Protein AF-A0A7X2PKU3-F1 (afdb_monomer_lite)

S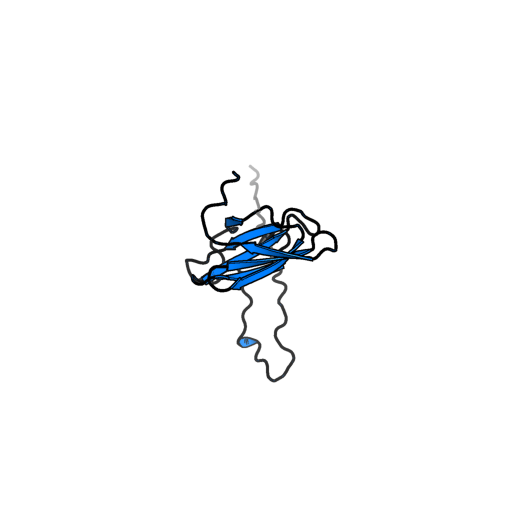equence (132 aa):
MRKIAIVSLLAAGSAFASSIAIGGDPRVDPSRFRITEFATGLNSPYGMQMLGDGSLLVGVSQGFFGTPGNLVRFTDTNHDGIADGPGTLVFSNLPRIMTSVRRAGDLVLTMSDNGGQPVISVLRPGANPTAT

Foldseek 3Di:
DDDDDDDDDPPPPPDPPPDDPPDDDPVDDCVVDDDDPAADDAAAWAEWDQDPVRKIWTWHANHPQHPDIWIWIFDDPVPPSHTPDRTDTPGHRHATAWHYWDDDPQWIWTWGDNPVDIDIDIDGPDDDPPDD

Radius of gyration: 20.91 Å; chains: 1; bounding box: 46×54×74 Å

Secondary structure (DSSP, 8-state):
--PPPP------------------STT--GGG----------SSEEEEEE-TTSPEEEEEESSTT-SSEEEEEE--SS-SSS-SSS-EEEEEEE-SEEEEEEEETTEEEEEEESSS-EEEEEE-SSS-----

pLDDT: mean 81.08, std 18.11, range [37.69, 97.81]

Structure (mmCIF, N/CA/C/O backbone):
data_AF-A0A7X2PKU3-F1
#
_entry.id   AF-A0A7X2PKU3-F1
#
loop_
_atom_site.group_PDB
_atom_site.id
_atom_site.type_symbol
_atom_site.label_atom_id
_atom_site.label_alt_id
_atom_site.label_comp_id
_atom_site.label_asym_id
_atom_site.label_entity_id
_atom_site.label_seq_id
_atom_site.pdbx_PDB_ins_code
_atom_site.Cartn_x
_atom_site.Cartn_y
_atom_site.Cartn_z
_atom_site.occupancy
_atom_site.B_iso_or_equiv
_atom_site.auth_seq_id
_atom_site.auth_comp_id
_atom_site.auth_asym_id
_atom_site.auth_atom_id
_atom_site.pdbx_PDB_model_num
ATOM 1 N N . MET A 1 1 ? 6.224 34.405 -52.270 1.00 42.31 1 MET A N 1
ATOM 2 C CA . MET A 1 1 ? 5.697 33.228 -51.540 1.00 42.31 1 MET A CA 1
ATOM 3 C C . MET A 1 1 ? 6.872 32.425 -50.987 1.00 42.31 1 MET A C 1
ATOM 5 O O . MET A 1 1 ? 7.573 31.795 -51.766 1.00 42.31 1 MET A O 1
ATOM 9 N N . ARG A 1 2 ? 7.155 32.499 -49.678 1.00 42.06 2 ARG A N 1
ATOM 10 C CA . ARG A 1 2 ? 8.181 31.677 -49.005 1.00 42.06 2 ARG A CA 1
ATOM 11 C C . ARG A 1 2 ? 7.460 30.613 -48.173 1.00 42.06 2 ARG A C 1
ATOM 13 O O . ARG A 1 2 ? 6.657 30.969 -47.319 1.00 42.06 2 ARG A O 1
ATOM 20 N N . LYS A 1 3 ? 7.693 29.332 -48.474 1.00 39.12 3 LYS A N 1
ATOM 21 C CA . LYS A 1 3 ? 7.118 28.191 -47.745 1.00 39.12 3 LYS A CA 1
ATOM 22 C C . LYS A 1 3 ? 7.830 28.049 -46.396 1.00 39.12 3 LYS A C 1
ATOM 24 O O . LYS A 1 3 ? 9.052 27.948 -46.367 1.00 39.12 3 LYS A O 1
ATOM 29 N N . ILE A 1 4 ? 7.066 28.062 -45.307 1.00 45.72 4 ILE A N 1
ATOM 30 C CA . ILE A 1 4 ? 7.533 27.753 -43.951 1.00 45.72 4 ILE A CA 1
ATOM 31 C C . ILE A 1 4 ? 7.409 26.237 -43.776 1.00 45.72 4 ILE A C 1
ATOM 33 O O . ILE A 1 4 ? 6.323 25.694 -43.966 1.00 45.72 4 ILE A O 1
ATOM 37 N N . ALA A 1 5 ? 8.505 25.557 -43.442 1.00 46.81 5 ALA A N 1
ATOM 38 C CA . ALA A 1 5 ? 8.476 24.165 -43.007 1.00 46.81 5 ALA A CA 1
ATOM 39 C C . ALA A 1 5 ? 8.550 24.140 -41.476 1.00 46.81 5 ALA A C 1
ATOM 41 O O . ALA A 1 5 ? 9.528 24.604 -40.894 1.00 46.81 5 ALA A O 1
ATOM 42 N N . ILE A 1 6 ? 7.498 23.634 -40.833 1.00 48.81 6 ILE A N 1
ATOM 43 C CA . ILE A 1 6 ? 7.481 23.353 -39.396 1.00 48.81 6 ILE A CA 1
ATOM 44 C C . ILE A 1 6 ? 8.060 21.950 -39.220 1.00 48.81 6 ILE A C 1
ATOM 46 O O . ILE A 1 6 ? 7.509 20.987 -39.748 1.00 48.81 6 ILE A O 1
ATOM 50 N N . VAL A 1 7 ? 9.172 21.836 -38.496 1.00 49.88 7 VAL A N 1
ATOM 51 C CA . VAL A 1 7 ? 9.699 20.547 -38.038 1.00 49.88 7 VAL A CA 1
ATOM 52 C C . VAL A 1 7 ? 9.252 20.370 -36.593 1.00 49.88 7 VAL A C 1
ATOM 54 O O . VAL A 1 7 ? 9.741 21.052 -35.695 1.00 49.88 7 VAL A O 1
ATOM 57 N N . SER A 1 8 ? 8.288 19.482 -36.376 1.00 55.94 8 SER A N 1
ATOM 58 C CA . SER A 1 8 ? 7.886 19.046 -35.041 1.00 55.94 8 SER A CA 1
ATOM 59 C C . SER A 1 8 ? 8.885 18.004 -34.542 1.00 55.94 8 SER A C 1
ATOM 61 O O . SER A 1 8 ? 8.961 16.903 -35.082 1.00 55.94 8 SER A O 1
ATOM 63 N N . LEU A 1 9 ? 9.663 18.353 -33.517 1.00 51.22 9 LEU A N 1
ATOM 64 C CA . LEU A 1 9 ? 10.537 17.420 -32.814 1.00 51.22 9 LEU A CA 1
ATOM 65 C C . LEU A 1 9 ? 9.718 16.709 -31.727 1.00 51.22 9 LEU A C 1
ATOM 67 O O . LEU A 1 9 ? 9.409 17.308 -30.698 1.00 51.22 9 LEU A O 1
ATOM 71 N N . LEU A 1 10 ? 9.354 15.442 -31.946 1.00 50.97 10 LEU A N 1
ATOM 72 C CA . LEU A 1 10 ? 8.906 14.579 -30.851 1.00 50.97 10 LEU A CA 1
ATOM 73 C C . LEU A 1 10 ? 10.127 14.246 -29.987 1.00 50.97 10 LEU A C 1
ATOM 75 O O . LEU A 1 10 ? 10.971 13.440 -30.375 1.00 50.97 10 LEU A O 1
ATOM 79 N N . ALA A 1 11 ? 10.219 14.854 -28.808 1.00 49.53 11 ALA A N 1
ATOM 80 C CA . ALA A 1 11 ? 11.081 14.345 -27.754 1.00 49.53 11 ALA A CA 1
ATOM 81 C C . ALA A 1 11 ? 10.401 13.108 -27.150 1.00 49.53 11 ALA A C 1
ATOM 83 O O . ALA A 1 11 ? 9.492 13.226 -26.330 1.00 49.53 11 ALA A O 1
ATOM 84 N N . ALA A 1 12 ? 10.810 11.916 -27.586 1.00 53.62 12 ALA A N 1
ATOM 85 C CA . ALA A 1 12 ? 10.493 10.691 -26.866 1.00 53.62 12 ALA A CA 1
ATOM 86 C C . ALA A 1 12 ? 11.223 10.753 -25.517 1.00 53.62 12 ALA A C 1
ATOM 88 O O . ALA A 1 12 ? 12.449 10.652 -25.457 1.00 53.62 12 ALA A O 1
ATOM 89 N N . GLY A 1 13 ? 10.475 10.995 -24.441 1.00 41.72 13 GLY A N 1
ATOM 90 C CA . GLY A 1 13 ? 10.998 10.914 -23.085 1.00 41.72 13 GLY A CA 1
ATOM 91 C C . GLY A 1 13 ? 11.472 9.490 -22.824 1.00 41.72 13 GLY A C 1
ATOM 92 O O . GLY A 1 13 ? 10.662 8.575 -22.714 1.00 41.72 13 GLY A O 1
ATOM 93 N N . SER A 1 14 ? 12.786 9.294 -22.752 1.00 54.56 14 SER A N 1
ATOM 94 C CA . SER A 1 14 ? 13.362 8.034 -22.304 1.00 54.56 14 SER A CA 1
ATOM 95 C C . SER A 1 14 ? 13.180 7.963 -20.789 1.00 54.56 14 SER A C 1
ATOM 97 O O . SER A 1 14 ? 13.939 8.576 -20.038 1.00 54.56 14 SER A O 1
ATOM 99 N N . ALA A 1 15 ? 12.145 7.259 -20.334 1.00 49.06 15 ALA A N 1
ATOM 100 C CA . ALA A 1 15 ? 12.037 6.873 -18.936 1.00 49.06 15 ALA A CA 1
ATOM 101 C C . ALA A 1 15 ? 13.151 5.855 -18.658 1.00 49.06 15 ALA A C 1
ATOM 103 O O . ALA A 1 15 ? 13.162 4.753 -19.207 1.00 49.06 15 ALA A O 1
ATOM 104 N N . PHE A 1 16 ? 14.138 6.249 -17.858 1.00 41.34 16 PHE A N 1
ATOM 105 C CA . PHE A 1 16 ? 15.141 5.326 -17.352 1.00 41.34 16 PHE A CA 1
ATOM 106 C C . PHE A 1 16 ? 14.457 4.384 -16.359 1.00 41.34 16 PHE A C 1
ATOM 108 O O . PHE A 1 16 ? 14.315 4.718 -15.187 1.00 41.34 16 PHE A O 1
ATOM 115 N N . ALA A 1 17 ? 14.048 3.202 -16.817 1.00 52.53 17 ALA A N 1
ATOM 116 C CA . ALA A 1 17 ? 13.830 2.079 -15.921 1.00 52.53 17 ALA A CA 1
ATOM 117 C C . ALA A 1 17 ? 15.199 1.714 -15.326 1.00 52.53 17 ALA A C 1
ATOM 119 O O . ALA A 1 17 ? 16.025 1.081 -15.986 1.00 52.53 17 ALA A O 1
ATOM 120 N N . SER A 1 18 ? 15.493 2.165 -14.106 1.00 51.38 18 SER A N 1
ATOM 121 C CA . SER A 1 18 ? 16.665 1.686 -13.377 1.00 51.38 18 SER A CA 1
ATOM 122 C C . SER A 1 18 ? 16.408 0.232 -12.983 1.00 51.38 18 SER A C 1
ATOM 124 O O . SER A 1 18 ? 15.717 -0.076 -12.015 1.00 51.38 18 SER A O 1
ATOM 126 N N . SER A 1 19 ? 16.928 -0.690 -13.791 1.00 57.12 19 SER A N 1
ATOM 127 C CA . SER A 1 19 ? 16.814 -2.122 -13.539 1.00 57.12 19 SER A CA 1
ATOM 128 C C . SER A 1 19 ? 17.500 -2.480 -12.221 1.00 57.12 19 SER A C 1
ATOM 130 O O . SER A 1 19 ? 18.693 -2.219 -12.052 1.00 57.12 19 SER A O 1
ATOM 132 N N . ILE A 1 20 ? 16.792 -3.156 -11.318 1.00 57.12 20 ILE A N 1
ATOM 133 C CA . ILE A 1 20 ? 17.449 -4.005 -10.322 1.00 57.12 20 ILE A CA 1
ATOM 134 C C . ILE A 1 20 ? 18.196 -5.095 -11.098 1.00 57.12 20 ILE A C 1
ATOM 136 O O . ILE A 1 20 ? 17.590 -5.852 -11.854 1.00 57.12 20 ILE A O 1
ATOM 140 N N . ALA A 1 21 ? 19.511 -5.195 -10.919 1.00 63.03 21 ALA A N 1
ATOM 141 C CA . ALA A 1 21 ? 20.244 -6.359 -11.393 1.00 63.03 21 ALA A CA 1
ATOM 142 C C . ALA A 1 21 ? 19.850 -7.566 -10.523 1.00 63.03 21 ALA A C 1
ATOM 144 O O . ALA A 1 21 ? 20.351 -7.724 -9.412 1.00 63.03 21 ALA A O 1
ATOM 145 N N . ILE A 1 22 ? 18.927 -8.406 -10.999 1.00 65.25 22 ILE A N 1
ATOM 146 C CA . ILE A 1 22 ? 18.681 -9.730 -10.412 1.00 65.25 22 ILE A CA 1
ATOM 147 C C . ILE A 1 22 ? 19.667 -10.700 -11.068 1.00 65.25 22 ILE A C 1
ATOM 149 O O . ILE A 1 22 ? 19.523 -11.021 -12.242 1.00 65.25 22 ILE A O 1
ATOM 153 N N . GLY A 1 23 ? 20.699 -11.133 -10.340 1.00 67.81 23 GLY A N 1
ATOM 154 C CA . GLY A 1 23 ? 21.756 -12.005 -10.865 1.00 67.81 23 GLY A CA 1
ATOM 155 C C . GLY A 1 23 ? 23.069 -11.892 -10.082 1.00 67.81 23 GLY A C 1
ATOM 156 O O . GLY A 1 23 ? 23.135 -11.189 -9.079 1.00 67.81 23 GLY A O 1
ATOM 157 N N . GLY A 1 24 ? 24.115 -12.594 -10.535 1.00 72.75 24 GLY A N 1
ATOM 158 C CA . GLY A 1 24 ? 25.466 -12.564 -9.942 1.00 72.75 24 GLY A CA 1
ATOM 159 C C . GLY A 1 24 ? 25.883 -13.838 -9.190 1.00 72.75 24 GLY A C 1
ATOM 160 O O . GLY A 1 24 ? 27.071 -14.044 -8.966 1.00 72.75 24 GLY A O 1
ATOM 161 N N . ASP A 1 25 ? 24.935 -14.725 -8.875 1.00 82.56 25 ASP A N 1
ATOM 162 C CA . ASP A 1 25 ? 25.186 -16.091 -8.390 1.00 82.56 25 ASP A CA 1
ATOM 163 C C . ASP A 1 25 ? 24.822 -17.095 -9.506 1.00 82.56 25 ASP A C 1
ATOM 165 O O . ASP A 1 25 ? 23.744 -16.957 -10.090 1.00 82.56 25 ASP A O 1
ATOM 169 N N . PRO A 1 26 ? 25.655 -18.114 -9.809 1.00 84.75 26 PRO A N 1
ATOM 170 C CA . PRO A 1 26 ? 25.367 -19.124 -10.837 1.00 84.75 26 PRO A CA 1
ATOM 171 C C . PRO A 1 26 ? 24.052 -19.900 -10.655 1.00 84.75 26 PRO A C 1
ATOM 173 O O . PRO A 1 26 ? 23.589 -20.546 -11.593 1.00 84.75 26 PRO A O 1
ATOM 176 N N . ARG A 1 27 ? 23.456 -19.880 -9.458 1.00 87.50 27 ARG A N 1
ATOM 177 C CA . ARG A 1 27 ? 22.164 -20.520 -9.157 1.00 87.50 27 ARG A CA 1
ATOM 178 C C . ARG A 1 27 ? 20.964 -19.651 -9.531 1.00 87.50 27 ARG A C 1
ATOM 180 O O . ARG A 1 27 ? 19.838 -20.147 -9.516 1.00 87.50 27 ARG A O 1
ATOM 187 N N . VAL A 1 28 ? 21.176 -18.371 -9.824 1.00 85.38 28 VAL A N 1
ATOM 188 C CA . VAL A 1 28 ? 20.122 -17.449 -10.249 1.00 85.38 28 VAL A CA 1
ATOM 189 C C . VAL A 1 28 ? 20.142 -17.386 -11.765 1.00 85.38 28 VAL A C 1
ATOM 191 O O . VAL A 1 28 ? 21.144 -16.997 -12.350 1.00 85.38 28 VAL A O 1
ATOM 194 N N . ASP A 1 29 ? 19.027 -17.748 -12.391 1.00 85.19 29 ASP A N 1
ATOM 195 C CA . ASP A 1 29 ? 18.781 -17.521 -13.813 1.00 85.19 29 ASP A CA 1
ATOM 196 C C . ASP A 1 29 ? 18.024 -16.190 -13.970 1.00 85.19 29 ASP A C 1
ATOM 198 O O . ASP A 1 29 ? 16.814 -16.151 -13.719 1.00 85.19 29 ASP A O 1
ATOM 202 N N . PRO A 1 30 ? 18.700 -15.087 -14.351 1.00 81.69 30 PRO A N 1
ATOM 203 C CA . PRO A 1 30 ? 18.080 -13.768 -14.452 1.00 81.69 30 PRO A CA 1
ATOM 204 C C . PRO A 1 30 ? 16.944 -13.720 -15.469 1.00 81.69 30 PRO A C 1
ATOM 206 O O . PRO A 1 30 ? 16.014 -12.936 -15.309 1.00 81.69 30 PRO A O 1
ATOM 209 N N . SER A 1 31 ? 16.992 -14.575 -16.498 1.00 84.19 31 SER A N 1
ATOM 210 C CA . SER A 1 31 ? 16.002 -14.588 -17.582 1.00 84.19 31 SER A CA 1
ATOM 211 C C . SER A 1 31 ? 14.603 -15.003 -17.116 1.00 84.19 31 SER A C 1
ATOM 213 O O . SER A 1 31 ? 13.615 -14.753 -17.804 1.00 84.19 31 SER A O 1
ATOM 215 N N . ARG A 1 32 ? 14.501 -15.595 -15.919 1.00 84.19 32 ARG A N 1
ATOM 216 C CA . ARG A 1 32 ? 13.228 -15.959 -15.282 1.00 84.19 32 ARG A CA 1
ATOM 217 C C . ARG A 1 32 ? 12.531 -14.790 -14.599 1.00 84.19 32 ARG A C 1
ATOM 219 O O . ARG A 1 32 ? 11.394 -14.946 -14.157 1.00 84.19 32 ARG A O 1
ATOM 226 N N . PHE A 1 33 ? 13.192 -13.641 -14.494 1.00 82.88 33 PHE A N 1
ATOM 227 C CA . PHE A 1 33 ? 12.662 -12.463 -13.828 1.00 82.88 33 PHE A CA 1
ATOM 228 C C . PHE A 1 33 ? 12.438 -11.349 -14.843 1.00 82.88 33 PHE A C 1
ATOM 230 O O . PHE A 1 33 ? 13.270 -11.080 -15.706 1.00 82.88 33 PHE A O 1
ATOM 237 N N . ARG A 1 34 ? 11.300 -10.672 -14.712 1.00 82.19 34 ARG A N 1
ATOM 238 C CA . ARG A 1 34 ? 11.000 -9.434 -15.429 1.00 82.19 34 ARG A CA 1
ATOM 239 C C . ARG A 1 34 ? 10.705 -8.344 -14.415 1.00 82.19 34 ARG A C 1
ATOM 241 O O . ARG A 1 34 ? 10.060 -8.609 -13.402 1.00 82.19 34 ARG A O 1
ATOM 248 N N . ILE A 1 35 ? 11.175 -7.137 -14.695 1.00 83.19 35 ILE A N 1
ATOM 249 C CA . ILE A 1 35 ? 10.815 -5.953 -13.920 1.00 83.19 35 ILE A CA 1
ATOM 250 C C . ILE A 1 35 ? 9.661 -5.283 -14.652 1.00 83.19 35 ILE A C 1
ATOM 252 O O . ILE A 1 35 ? 9.810 -4.889 -15.807 1.00 83.19 35 ILE A O 1
ATOM 256 N N . THR A 1 36 ? 8.529 -5.162 -13.967 1.00 87.56 36 THR A N 1
ATOM 257 C CA . THR A 1 36 ? 7.371 -4.399 -14.431 1.00 87.56 36 THR A CA 1
ATOM 258 C C . THR A 1 36 ? 7.143 -3.257 -13.455 1.00 87.56 36 THR A C 1
ATOM 260 O O . THR A 1 36 ? 7.068 -3.472 -12.244 1.00 87.56 36 THR A O 1
ATOM 263 N N . GLU A 1 37 ? 7.056 -2.037 -13.975 1.00 92.19 37 GLU A N 1
ATOM 264 C CA . GLU A 1 37 ? 6.677 -0.876 -13.181 1.00 92.19 37 GLU A CA 1
ATOM 265 C C . GLU A 1 37 ? 5.161 -0.903 -12.958 1.00 92.19 37 GLU A C 1
ATOM 267 O O . GLU A 1 37 ? 4.389 -0.474 -13.807 1.00 92.19 37 GLU A O 1
ATOM 272 N N . PHE A 1 38 ? 4.739 -1.464 -11.823 1.00 94.44 38 PHE A N 1
ATOM 273 C CA . PHE A 1 38 ? 3.319 -1.657 -11.524 1.00 94.44 38 PHE A CA 1
ATOM 274 C C . PHE A 1 38 ? 2.570 -0.329 -11.315 1.00 94.44 38 PHE A C 1
ATOM 276 O O . PHE A 1 38 ? 1.450 -0.177 -11.780 1.00 94.44 38 PHE A O 1
ATOM 283 N N . ALA A 1 39 ? 3.160 0.641 -10.611 1.00 95.31 39 ALA A N 1
ATOM 284 C CA . ALA A 1 39 ? 2.559 1.957 -10.383 1.00 95.31 39 ALA A CA 1
ATOM 285 C C . ALA A 1 39 ? 3.640 3.026 -10.167 1.00 95.31 39 ALA A C 1
ATOM 287 O O . ALA A 1 39 ? 4.696 2.740 -9.599 1.00 95.31 39 ALA A O 1
ATOM 288 N N . THR A 1 40 ? 3.355 4.268 -10.568 1.00 92.81 40 THR A N 1
ATOM 289 C CA . THR A 1 40 ? 4.266 5.420 -10.446 1.00 92.81 40 THR A CA 1
ATOM 290 C C . THR A 1 40 ? 3.617 6.608 -9.749 1.00 92.81 40 THR A C 1
ATOM 292 O O . THR A 1 40 ? 2.417 6.624 -9.485 1.00 92.81 40 THR A O 1
ATOM 295 N N . GLY A 1 41 ? 4.429 7.612 -9.401 1.00 89.44 41 GLY A N 1
ATOM 296 C CA . GLY A 1 41 ? 3.941 8.847 -8.779 1.00 89.44 41 GLY A CA 1
ATOM 297 C C . GLY A 1 41 ? 3.516 8.695 -7.314 1.00 89.44 41 GLY A C 1
ATOM 298 O O . GLY A 1 41 ? 2.838 9.571 -6.782 1.00 89.44 41 GLY A O 1
ATOM 299 N N . LEU A 1 42 ? 3.906 7.604 -6.645 1.00 89.38 42 LEU A N 1
ATOM 300 C CA . LEU A 1 42 ? 3.618 7.401 -5.228 1.00 89.38 42 LEU A CA 1
ATOM 301 C C . LEU A 1 42 ? 4.393 8.409 -4.370 1.00 89.38 42 LEU A C 1
ATOM 303 O O . LEU A 1 42 ? 5.596 8.602 -4.542 1.00 89.38 42 LEU A O 1
ATOM 307 N N . ASN A 1 43 ? 3.716 9.000 -3.388 1.00 85.00 43 ASN A N 1
ATOM 308 C CA . ASN A 1 43 ? 4.352 9.880 -2.415 1.00 85.00 43 ASN A CA 1
ATOM 309 C C . ASN A 1 43 ? 4.997 9.043 -1.300 1.00 85.00 43 ASN A C 1
ATOM 311 O O . ASN A 1 43 ? 4.281 8.468 -0.490 1.00 85.00 43 ASN A O 1
ATOM 315 N N . SER A 1 44 ? 6.329 8.932 -1.287 1.00 90.19 44 SER A N 1
ATOM 316 C CA . SER A 1 44 ? 7.101 8.197 -0.267 1.00 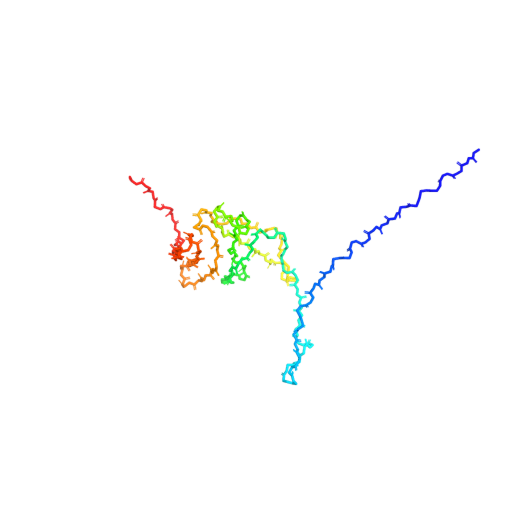90.19 44 SER A CA 1
ATOM 317 C C . SER A 1 44 ? 6.463 6.845 0.136 1.00 90.19 44 SER A C 1
ATOM 319 O O . SER A 1 44 ? 5.907 6.733 1.232 1.00 90.19 44 SER A O 1
ATOM 321 N N . PRO A 1 45 ? 6.475 5.824 -0.745 1.00 90.69 45 PRO A N 1
ATOM 322 C CA . PRO A 1 45 ? 5.966 4.491 -0.423 1.00 90.69 45 PRO A CA 1
ATOM 323 C C . PRO A 1 45 ? 6.949 3.719 0.468 1.00 90.69 45 PRO A C 1
ATOM 325 O O . PRO A 1 45 ? 8.159 3.791 0.259 1.00 90.69 45 PRO A O 1
ATOM 328 N N . TYR A 1 46 ? 6.438 2.949 1.434 1.00 87.62 46 TYR A N 1
ATOM 329 C CA . TYR A 1 46 ? 7.288 2.205 2.380 1.00 87.62 46 TYR A CA 1
ATOM 330 C C . TYR A 1 46 ? 6.920 0.725 2.507 1.00 87.62 46 TYR A C 1
ATOM 332 O O . TYR A 1 46 ? 7.757 -0.147 2.288 1.00 87.62 46 TYR A O 1
ATOM 340 N N . GLY A 1 47 ? 5.673 0.423 2.875 1.00 90.50 47 GLY A N 1
ATOM 341 C CA . GLY A 1 47 ? 5.204 -0.946 3.097 1.00 90.50 47 GLY A CA 1
ATOM 342 C C . GLY A 1 47 ? 4.073 -1.308 2.147 1.00 90.50 47 GLY A C 1
ATOM 343 O O . GLY A 1 47 ? 3.226 -0.469 1.871 1.00 90.50 47 GLY A O 1
ATOM 344 N N . MET A 1 48 ? 4.018 -2.554 1.682 1.00 95.44 48 MET A N 1
ATOM 345 C CA . MET A 1 48 ? 2.923 -3.037 0.839 1.00 95.44 48 MET A CA 1
ATOM 346 C C . MET A 1 48 ? 2.439 -4.426 1.256 1.00 95.44 48 MET A C 1
ATOM 348 O O . MET A 1 48 ? 3.195 -5.215 1.826 1.00 95.44 48 MET A O 1
ATOM 352 N N . GLN A 1 49 ? 1.176 -4.715 0.950 1.00 96.50 49 GLN A N 1
ATOM 353 C CA . GLN A 1 49 ? 0.508 -5.985 1.203 1.00 96.50 49 GLN A CA 1
ATOM 354 C C . GLN A 1 49 ? -0.418 -6.317 0.029 1.00 96.50 49 GLN A C 1
ATOM 356 O O . GLN A 1 49 ? -1.325 -5.547 -0.279 1.00 96.50 49 GLN A O 1
ATOM 361 N N . MET A 1 50 ? -0.239 -7.488 -0.582 1.00 95.12 50 MET A N 1
ATOM 362 C CA . MET A 1 50 ? -1.215 -8.021 -1.535 1.00 95.12 50 MET A CA 1
ATOM 363 C C . MET A 1 50 ? -2.464 -8.503 -0.794 1.00 95.12 50 MET A C 1
ATOM 365 O O . MET A 1 50 ? -2.363 -9.172 0.242 1.00 95.12 50 MET A O 1
ATOM 369 N N . LEU A 1 51 ? -3.637 -8.137 -1.295 1.00 92.38 51 LEU A N 1
ATOM 370 C CA . LEU A 1 51 ? -4.931 -8.527 -0.748 1.00 92.38 51 LEU A CA 1
ATOM 371 C C . LEU A 1 51 ? -5.454 -9.795 -1.437 1.00 92.38 51 LEU A C 1
ATOM 373 O O . LEU A 1 51 ? -4.901 -10.263 -2.427 1.00 92.38 51 LEU A O 1
ATOM 377 N N . GLY A 1 52 ? -6.519 -10.382 -0.881 1.00 89.50 52 GLY A N 1
ATOM 378 C CA . GLY A 1 52 ? -7.076 -11.645 -1.382 1.00 89.50 52 GLY A CA 1
ATOM 379 C C . GLY A 1 52 ? -7.673 -11.561 -2.790 1.00 89.50 52 GLY A C 1
ATOM 380 O O . GLY A 1 52 ? -7.824 -12.590 -3.434 1.00 89.50 52 GLY A O 1
ATOM 381 N N . ASP A 1 53 ? -7.979 -10.357 -3.269 1.00 90.31 53 ASP A N 1
ATOM 382 C CA . ASP A 1 53 ? -8.478 -10.100 -4.622 1.00 90.31 53 ASP A CA 1
ATOM 383 C C . ASP A 1 53 ? -7.377 -9.670 -5.606 1.00 90.31 53 ASP A C 1
ATOM 385 O O . ASP A 1 53 ? -7.675 -9.130 -6.664 1.00 90.31 53 ASP A O 1
ATOM 389 N N . GLY A 1 54 ? -6.103 -9.862 -5.249 1.00 92.50 54 GLY A N 1
ATOM 390 C CA . GLY A 1 54 ? -4.955 -9.526 -6.099 1.00 92.50 54 GLY A CA 1
ATOM 391 C C . GLY A 1 54 ? -4.547 -8.051 -6.073 1.00 92.50 54 GLY A C 1
ATOM 392 O O . GLY A 1 54 ? -3.439 -7.724 -6.489 1.00 92.50 54 GLY A O 1
ATOM 393 N N . SER A 1 55 ? -5.374 -7.160 -5.519 1.00 95.81 55 SER A N 1
ATOM 394 C CA . SER A 1 55 ? -5.014 -5.744 -5.373 1.00 95.81 55 SER A CA 1
ATOM 395 C C . SER A 1 55 ? -3.866 -5.532 -4.375 1.00 95.81 55 SER A C 1
ATOM 397 O O . SER A 1 55 ? -3.672 -6.313 -3.436 1.00 95.81 55 SER A O 1
ATOM 399 N N . LEU A 1 56 ? -3.110 -4.445 -4.542 1.00 96.75 56 LEU A N 1
ATOM 400 C CA . LEU A 1 56 ? -2.023 -4.063 -3.639 1.00 96.75 56 LEU A CA 1
ATOM 401 C C . LEU A 1 56 ? -2.460 -2.929 -2.715 1.00 96.75 56 LEU A C 1
ATOM 403 O O . LEU A 1 56 ? -2.896 -1.872 -3.165 1.00 96.75 56 LEU A O 1
ATOM 407 N N . LEU A 1 57 ? -2.298 -3.128 -1.411 1.00 96.50 57 LEU A N 1
ATOM 408 C CA . LEU A 1 57 ? -2.445 -2.091 -0.397 1.00 96.50 57 LEU A CA 1
ATOM 409 C C . LEU A 1 57 ? -1.064 -1.550 -0.031 1.00 96.50 57 LEU A C 1
ATOM 411 O O . LEU A 1 57 ? -0.214 -2.308 0.436 1.00 96.50 57 LEU A O 1
ATOM 415 N N . VAL A 1 58 ? -0.839 -0.255 -0.223 1.00 96.69 58 VAL A N 1
ATOM 416 C CA . VAL A 1 58 ? 0.463 0.395 -0.040 1.00 96.69 58 VAL A CA 1
ATOM 417 C C . VAL A 1 58 ? 0.361 1.492 1.013 1.00 96.69 58 VAL A C 1
ATOM 419 O O . VAL A 1 58 ? -0.505 2.361 0.949 1.00 96.69 58 VAL A O 1
ATOM 422 N N . GLY A 1 59 ? 1.264 1.449 1.986 1.00 95.12 59 GLY A N 1
ATOM 423 C CA . GLY A 1 59 ? 1.490 2.500 2.963 1.00 95.12 59 GLY A CA 1
ATOM 424 C C . GLY A 1 59 ? 2.365 3.597 2.376 1.00 95.12 59 GLY A C 1
ATOM 425 O O . GLY A 1 59 ? 3.511 3.342 1.994 1.00 95.12 59 GLY A O 1
ATOM 426 N N . VAL A 1 60 ? 1.823 4.809 2.340 1.00 93.69 60 VAL A N 1
ATOM 427 C CA . VAL A 1 60 ? 2.476 6.012 1.817 1.00 93.69 60 VAL A CA 1
ATOM 428 C C . VAL A 1 60 ? 2.537 7.081 2.905 1.00 93.69 60 VAL A C 1
ATOM 430 O O . VAL A 1 60 ? 1.620 7.183 3.722 1.00 93.69 60 VAL A O 1
ATOM 433 N N . SER A 1 61 ? 3.593 7.889 2.918 1.00 89.94 61 SER A N 1
ATOM 434 C CA . SER A 1 61 ? 3.694 9.061 3.804 1.00 89.94 61 SER A CA 1
ATOM 435 C C . SER A 1 61 ? 3.622 10.339 2.970 1.00 89.94 61 SER A C 1
ATOM 437 O O . SER A 1 61 ? 4.014 10.336 1.807 1.00 89.94 61 SER A O 1
ATOM 439 N N . GLN A 1 62 ? 3.109 11.441 3.526 1.00 82.31 62 GLN A N 1
ATOM 440 C CA . GLN A 1 62 ? 2.995 12.717 2.796 1.00 82.31 62 GLN A CA 1
ATOM 441 C C . GLN A 1 62 ? 4.356 13.434 2.642 1.00 82.31 62 GLN A C 1
ATOM 443 O O . GLN A 1 62 ? 4.570 14.521 3.176 1.00 82.31 62 GLN A O 1
ATOM 448 N N . GLY A 1 63 ? 5.298 12.804 1.940 1.00 75.38 63 GLY A N 1
ATOM 449 C CA . GLY A 1 63 ? 6.710 13.179 1.861 1.00 75.38 63 GLY A CA 1
ATOM 450 C C . GLY A 1 63 ? 7.586 12.403 2.853 1.00 75.38 63 GLY A C 1
ATOM 451 O O . GLY A 1 63 ? 7.091 11.702 3.735 1.00 75.38 63 GLY A O 1
ATOM 452 N N . PHE A 1 64 ? 8.911 12.555 2.735 1.00 66.62 64 PHE A N 1
ATOM 453 C CA . PHE A 1 64 ? 9.898 11.757 3.486 1.00 66.62 64 PHE A CA 1
ATOM 454 C C . PHE A 1 64 ? 9.828 11.941 5.016 1.00 66.62 64 PHE A C 1
ATOM 456 O O . PHE A 1 64 ? 10.135 11.021 5.768 1.00 66.62 64 PHE A O 1
ATOM 463 N N . PHE A 1 65 ? 9.378 13.114 5.477 1.00 66.69 65 PHE A N 1
ATOM 464 C CA . PHE A 1 65 ? 9.079 13.419 6.887 1.00 66.69 65 PHE A CA 1
ATOM 465 C C . PHE A 1 65 ? 7.586 13.705 7.118 1.00 66.69 65 PHE A C 1
ATOM 467 O O . PHE A 1 65 ? 7.199 14.300 8.123 1.00 66.69 65 PHE A O 1
ATOM 474 N N . GLY A 1 66 ? 6.758 13.334 6.145 1.00 66.38 66 GLY A N 1
ATOM 475 C CA . GLY A 1 66 ? 5.368 13.731 6.049 1.00 66.38 66 GLY A CA 1
ATOM 476 C C . GLY A 1 66 ? 4.455 13.081 7.069 1.00 66.38 66 GLY A C 1
ATOM 477 O O . GLY A 1 66 ? 4.505 11.872 7.287 1.00 66.38 66 GLY A O 1
ATOM 478 N N . THR A 1 67 ? 3.552 13.879 7.623 1.00 73.31 67 THR A N 1
ATOM 479 C CA . THR A 1 67 ? 2.325 13.420 8.277 1.00 73.31 67 THR A CA 1
ATOM 480 C C . THR A 1 67 ? 1.113 13.854 7.443 1.00 73.31 67 THR A C 1
ATOM 482 O O . THR A 1 67 ? 1.163 14.896 6.789 1.00 73.31 67 THR A O 1
ATOM 485 N N . PRO A 1 68 ? -0.002 13.110 7.485 1.00 84.62 68 PRO A N 1
ATOM 486 C CA . PRO A 1 68 ? -0.148 11.781 8.073 1.00 84.62 68 PRO A CA 1
ATOM 487 C C . PRO A 1 68 ? 0.337 10.659 7.139 1.00 84.62 68 PRO A C 1
ATOM 489 O O . PRO A 1 68 ? 0.492 10.856 5.930 1.00 84.62 68 PRO A O 1
ATOM 492 N N . GLY A 1 69 ? 0.517 9.466 7.703 1.00 91.62 69 GLY A N 1
ATOM 493 C CA . GLY A 1 69 ? 0.594 8.234 6.925 1.00 91.62 69 GLY A CA 1
ATOM 494 C C . GLY A 1 69 ?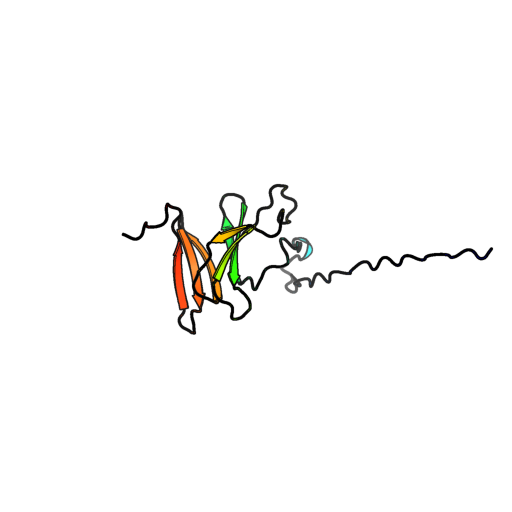 -0.776 7.884 6.337 1.00 91.62 69 GLY A C 1
ATOM 495 O O . GLY A 1 69 ? -1.819 8.200 6.918 1.00 91.62 69 GLY A O 1
ATOM 496 N N . ASN A 1 70 ? -0.788 7.231 5.179 1.00 93.19 70 ASN A N 1
ATOM 497 C CA . ASN A 1 70 ? -2.004 6.838 4.474 1.00 93.19 70 ASN A CA 1
ATOM 498 C C . ASN A 1 70 ? -1.875 5.426 3.894 1.00 93.19 70 ASN A C 1
ATOM 500 O O . ASN A 1 70 ? -0.769 4.925 3.684 1.00 93.19 70 ASN A O 1
ATOM 504 N N . LEU A 1 71 ? -3.015 4.813 3.585 1.00 94.50 71 LEU A N 1
ATOM 505 C CA . LEU A 1 71 ? -3.099 3.585 2.804 1.00 94.50 71 LEU A CA 1
ATOM 506 C C . LEU A 1 71 ? -3.755 3.875 1.459 1.00 94.50 71 LEU A C 1
ATOM 508 O O . LEU A 1 71 ? -4.879 4.379 1.402 1.00 94.50 71 LEU A O 1
ATOM 512 N N . VAL A 1 72 ? -3.060 3.514 0.387 1.00 95.94 72 VAL A N 1
ATOM 513 C CA . VAL A 1 72 ? -3.532 3.626 -0.993 1.00 95.94 72 VAL A CA 1
ATOM 514 C C . VAL A 1 72 ? -3.654 2.227 -1.579 1.00 95.94 72 VAL A C 1
ATOM 516 O O . VAL A 1 72 ? -2.750 1.404 -1.438 1.00 95.94 72 VAL A O 1
ATOM 519 N N . ARG A 1 73 ? -4.786 1.942 -2.215 1.00 96.56 73 ARG A N 1
ATOM 520 C CA . ARG A 1 73 ? -5.071 0.668 -2.869 1.00 96.56 73 ARG A CA 1
ATOM 521 C C . ARG A 1 73 ? -4.911 0.793 -4.378 1.00 96.56 73 ARG A C 1
ATOM 523 O O . ARG A 1 73 ? -5.536 1.657 -4.982 1.00 96.56 73 ARG A O 1
ATOM 530 N N . PHE A 1 74 ? -4.142 -0.104 -4.973 1.00 97.69 74 PHE A N 1
ATOM 531 C CA . PHE A 1 74 ? -3.942 -0.214 -6.414 1.00 97.69 74 PHE A CA 1
ATOM 532 C C . PHE A 1 74 ? -4.561 -1.512 -6.927 1.00 97.69 74 PHE A C 1
ATOM 534 O O . PHE A 1 74 ? -4.416 -2.561 -6.297 1.00 97.69 74 PHE A O 1
ATOM 541 N N . THR A 1 75 ? -5.244 -1.435 -8.062 1.00 97.81 75 THR A N 1
ATOM 542 C CA . THR A 1 75 ? -5.916 -2.559 -8.722 1.00 97.81 75 THR A CA 1
ATOM 543 C C . THR A 1 75 ? -5.340 -2.747 -10.114 1.00 97.81 75 THR A C 1
ATOM 545 O O . THR A 1 75 ? -5.001 -1.760 -10.755 1.00 97.81 75 THR A O 1
ATOM 548 N N . ASP A 1 76 ? -5.253 -3.995 -10.554 1.00 97.12 76 ASP A N 1
ATOM 549 C CA . ASP A 1 76 ? -4.926 -4.399 -11.922 1.00 97.12 76 ASP A CA 1
ATOM 550 C C . ASP A 1 76 ? -6.017 -5.386 -12.349 1.00 97.12 76 ASP A C 1
ATOM 552 O O . ASP A 1 76 ? -5.999 -6.565 -11.993 1.00 97.12 76 ASP A O 1
ATOM 556 N N . THR A 1 77 ? -7.056 -4.856 -12.984 1.00 96.12 77 THR A N 1
ATOM 557 C CA . THR A 1 77 ? -8.266 -5.603 -13.348 1.00 96.12 77 THR A CA 1
ATOM 558 C C . THR A 1 77 ? -8.080 -6.305 -14.690 1.00 96.12 77 THR A C 1
ATOM 560 O O . THR A 1 77 ? -8.712 -7.331 -14.957 1.00 96.12 77 THR A O 1
ATOM 563 N N . ASN A 1 78 ? -7.232 -5.742 -15.554 1.00 95.31 78 ASN A N 1
ATOM 564 C CA . ASN A 1 78 ? -6.959 -6.275 -16.883 1.00 95.31 78 ASN A CA 1
ATOM 565 C C . ASN A 1 78 ? -5.847 -7.354 -16.871 1.00 95.31 78 ASN A C 1
ATOM 567 O O . ASN A 1 78 ? -5.711 -8.088 -17.852 1.00 95.31 78 ASN A O 1
ATOM 571 N N . HIS A 1 79 ? -5.151 -7.512 -15.740 1.00 93.19 79 HIS A N 1
ATOM 572 C CA . HIS A 1 79 ? -4.067 -8.458 -15.479 1.00 93.19 79 HIS A CA 1
ATOM 573 C C . HIS A 1 79 ? -2.841 -8.272 -16.387 1.00 93.19 79 HIS A C 1
ATOM 575 O O . HIS A 1 79 ? -2.160 -9.251 -16.723 1.00 93.19 79 HIS A O 1
ATOM 581 N N . ASP A 1 80 ? -2.547 -7.039 -16.800 1.00 93.44 80 ASP A N 1
ATOM 582 C CA . ASP A 1 80 ? -1.362 -6.718 -17.604 1.00 93.44 80 ASP A CA 1
ATOM 583 C C . ASP A 1 80 ? -0.095 -6.490 -16.754 1.00 93.44 80 ASP A C 1
ATOM 585 O O . ASP A 1 80 ? 1.016 -6.388 -17.291 1.00 93.44 80 ASP A O 1
ATOM 589 N N . GLY A 1 81 ? -0.234 -6.514 -15.425 1.00 92.00 81 GLY A N 1
ATOM 590 C CA . GLY A 1 81 ? 0.847 -6.277 -14.477 1.00 92.00 81 GLY A CA 1
ATOM 591 C C . GLY A 1 81 ? 1.088 -4.797 -14.185 1.00 92.00 81 GLY A C 1
ATOM 592 O O . GLY A 1 81 ? 2.143 -4.474 -13.629 1.00 92.00 81 GLY A O 1
ATOM 593 N N . ILE A 1 82 ? 0.157 -3.916 -14.550 1.00 95.50 82 ILE A N 1
ATOM 594 C CA . ILE A 1 82 ? 0.181 -2.473 -14.311 1.00 95.50 82 ILE A CA 1
ATOM 595 C C . ILE A 1 82 ? -1.109 -2.084 -13.582 1.00 95.50 82 ILE A C 1
ATOM 597 O O . ILE A 1 82 ? -2.195 -2.577 -13.861 1.00 95.50 82 ILE A O 1
ATOM 601 N N . ALA A 1 83 ? -1.003 -1.185 -12.608 1.00 97.12 83 ALA A N 1
ATOM 602 C CA . ALA A 1 83 ? -2.171 -0.648 -11.936 1.00 97.12 83 ALA A CA 1
ATOM 603 C C . ALA A 1 83 ? -3.037 0.161 -12.916 1.00 97.12 83 ALA A C 1
ATOM 605 O O . ALA A 1 83 ? -2.540 1.046 -13.612 1.00 97.12 83 ALA A O 1
ATOM 606 N N . ASP A 1 84 ? -4.354 -0.036 -12.861 1.00 96.50 84 ASP A N 1
ATOM 607 C CA . ASP A 1 84 ? -5.354 0.641 -13.703 1.00 96.50 84 ASP A CA 1
ATOM 608 C C . ASP A 1 84 ? -5.460 2.164 -13.449 1.00 96.50 84 ASP A C 1
ATOM 610 O O . ASP A 1 84 ? -6.308 2.853 -14.021 1.00 96.50 84 ASP A O 1
ATOM 614 N N . GLY A 1 85 ? -4.649 2.720 -12.547 1.00 94.88 85 GLY A N 1
ATOM 615 C CA . GLY A 1 85 ? -4.678 4.136 -12.213 1.00 94.88 85 GLY A CA 1
ATOM 616 C C . GLY A 1 85 ? -3.783 4.520 -11.032 1.00 94.88 85 GLY A C 1
ATOM 617 O O . GLY A 1 85 ? -3.002 3.707 -10.534 1.00 94.88 85 GLY A O 1
ATOM 618 N N . PRO A 1 86 ? -3.919 5.761 -10.527 1.00 93.44 86 PRO A N 1
ATOM 619 C CA . PRO A 1 86 ? -3.045 6.332 -9.492 1.00 93.44 86 PRO A CA 1
ATOM 620 C C . PRO A 1 86 ? -3.250 5.736 -8.086 1.00 93.44 86 PRO A C 1
ATOM 622 O O . PRO A 1 86 ? -2.628 6.184 -7.124 1.00 93.44 86 PRO A O 1
ATOM 625 N N . GLY A 1 87 ? -4.125 4.739 -7.957 1.00 94.88 87 GLY A N 1
ATOM 626 C CA . GLY A 1 87 ? -4.543 4.169 -6.687 1.00 94.88 87 GLY A CA 1
ATOM 627 C C . GLY A 1 87 ? -5.632 4.985 -5.983 1.00 94.88 87 GLY A C 1
ATOM 628 O O . GLY A 1 87 ? -5.866 6.161 -6.254 1.00 94.88 87 GLY A O 1
ATOM 629 N N . THR A 1 88 ? -6.330 4.324 -5.065 1.00 95.56 88 THR A N 1
ATOM 630 C CA . THR A 1 88 ? -7.439 4.879 -4.281 1.00 95.56 88 THR A CA 1
ATOM 631 C C . THR A 1 88 ? -7.014 5.029 -2.826 1.00 95.56 88 THR A C 1
ATOM 633 O O . THR A 1 88 ? -6.605 4.050 -2.206 1.00 95.56 88 THR A O 1
ATOM 636 N N . LEU A 1 89 ? -7.130 6.226 -2.249 1.00 93.38 89 LEU A N 1
ATOM 637 C CA . LEU A 1 89 ? -6.943 6.429 -0.809 1.00 93.38 89 LEU A CA 1
ATOM 638 C C . LEU A 1 89 ? -8.046 5.683 -0.043 1.00 93.38 89 LEU A C 1
ATOM 640 O O . LEU A 1 89 ? -9.218 6.029 -0.161 1.00 93.38 89 LEU A O 1
ATOM 644 N N . VAL A 1 90 ? -7.674 4.672 0.742 1.00 93.38 90 VAL A N 1
ATOM 645 C CA . VAL A 1 90 ? -8.629 3.846 1.508 1.00 93.38 90 VAL A CA 1
ATOM 646 C C . VAL A 1 90 ? -8.555 4.080 3.013 1.00 93.38 90 VAL A C 1
ATOM 648 O O . VAL A 1 90 ? -9.485 3.729 3.732 1.00 93.38 90 VAL A O 1
ATOM 651 N N . PHE A 1 91 ? -7.466 4.678 3.499 1.00 92.38 91 PHE A N 1
ATOM 652 C CA . PHE A 1 91 ? -7.345 5.106 4.888 1.00 92.38 91 PHE A CA 1
ATOM 653 C C . PHE A 1 91 ? -6.345 6.257 5.009 1.00 92.38 91 PHE A C 1
ATOM 655 O O . PHE A 1 91 ? -5.327 6.272 4.316 1.00 92.38 91 PHE A O 1
ATOM 662 N N . SER A 1 92 ? -6.612 7.200 5.905 1.00 91.81 92 SER A N 1
ATOM 663 C CA . SER A 1 92 ? -5.757 8.359 6.167 1.00 91.81 92 SER A CA 1
ATOM 664 C C . SER A 1 92 ? -5.567 8.579 7.663 1.00 91.81 92 SER A C 1
ATOM 666 O O . SER A 1 92 ? -6.164 7.882 8.479 1.00 91.81 92 SER A O 1
ATOM 668 N N . ASN A 1 93 ? -4.741 9.557 8.034 1.00 89.88 93 ASN A N 1
ATOM 669 C CA . ASN A 1 93 ? -4.483 9.905 9.436 1.00 89.88 93 ASN A CA 1
ATOM 670 C C . ASN A 1 93 ? -3.789 8.792 10.237 1.00 89.88 93 ASN A C 1
ATOM 672 O O . ASN A 1 93 ? -3.935 8.723 11.457 1.00 89.88 93 ASN A O 1
ATOM 676 N N . LEU A 1 94 ? -3.002 7.939 9.573 1.00 91.31 94 LEU A N 1
ATOM 677 C CA . LEU A 1 94 ? -2.088 7.056 10.291 1.00 91.31 94 LEU A CA 1
ATOM 678 C C . LEU A 1 94 ? -0.941 7.865 10.892 1.00 91.31 94 LEU A C 1
ATOM 680 O O . LEU A 1 94 ? -0.587 8.932 10.366 1.00 91.31 94 LEU A O 1
ATOM 684 N N . PRO A 1 95 ? -0.327 7.361 11.972 1.00 89.19 95 PRO A N 1
ATOM 685 C CA . PRO A 1 95 ? 0.833 8.022 12.532 1.00 89.19 95 PRO A CA 1
ATOM 686 C C . PRO A 1 95 ? 1.946 8.108 11.475 1.00 89.19 95 PRO A C 1
ATOM 688 O O . PRO A 1 95 ? 2.410 7.104 10.957 1.00 89.19 95 PRO A O 1
ATOM 691 N N . ARG A 1 96 ? 2.332 9.341 11.144 1.00 88.56 96 ARG A N 1
ATOM 692 C CA . ARG A 1 96 ? 3.559 9.757 10.447 1.00 88.56 96 ARG A CA 1
ATOM 693 C C . ARG A 1 96 ? 4.154 8.787 9.407 1.00 88.56 96 ARG A C 1
ATOM 695 O O . ARG A 1 96 ? 3.486 8.482 8.425 1.00 88.56 96 ARG A O 1
ATOM 702 N N . ILE A 1 97 ? 5.432 8.413 9.555 1.00 89.56 97 ILE A N 1
ATOM 703 C CA . ILE A 1 97 ? 6.208 7.735 8.514 1.00 89.56 97 ILE A CA 1
ATOM 704 C C . ILE A 1 97 ? 5.834 6.266 8.547 1.00 89.56 97 ILE A C 1
ATOM 706 O O . ILE A 1 97 ? 6.181 5.561 9.493 1.00 89.56 97 ILE A O 1
ATOM 710 N N . MET A 1 98 ? 5.149 5.812 7.507 1.00 92.56 98 MET A N 1
ATOM 711 C CA . MET A 1 98 ? 4.823 4.406 7.312 1.00 92.56 98 MET A CA 1
ATOM 712 C C . MET A 1 98 ? 6.107 3.584 7.186 1.00 92.56 98 MET A C 1
ATOM 714 O O . MET A 1 98 ? 7.058 4.004 6.544 1.00 92.56 98 MET A O 1
ATOM 718 N N . THR A 1 99 ? 6.142 2.393 7.771 1.00 92.56 99 THR A N 1
ATOM 719 C CA . THR A 1 99 ? 7.284 1.468 7.645 1.00 92.56 99 THR A CA 1
ATOM 720 C C . THR A 1 99 ? 6.849 0.052 7.296 1.00 92.56 99 THR A C 1
ATOM 722 O O . THR A 1 99 ? 7.632 -0.718 6.745 1.00 92.56 99 THR A O 1
ATOM 725 N N . SER A 1 100 ? 5.594 -0.310 7.576 1.00 94.75 100 SER A N 1
ATOM 726 C CA . SER A 1 10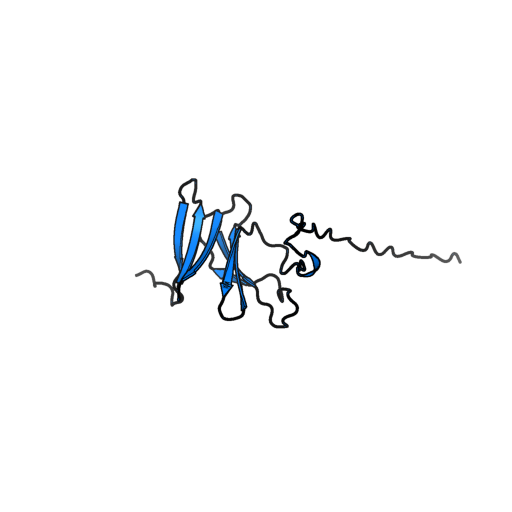0 ? 5.060 -1.627 7.236 1.00 94.75 100 SER A CA 1
ATOM 727 C C . SER A 1 100 ? 3.544 -1.609 7.089 1.00 94.75 100 SER A C 1
ATOM 729 O O . SER A 1 100 ? 2.846 -0.865 7.777 1.00 94.75 100 SER A O 1
ATOM 731 N N . VAL A 1 101 ? 3.047 -2.484 6.217 1.00 95.94 101 VAL A N 1
ATOM 732 C CA . VAL A 1 101 ? 1.632 -2.842 6.078 1.00 95.94 101 VAL A CA 1
ATOM 733 C C . VAL A 1 101 ? 1.561 -4.364 6.024 1.00 95.94 101 VAL A C 1
ATOM 735 O O . VAL A 1 101 ? 2.316 -4.991 5.275 1.00 95.94 101 VAL A O 1
ATOM 738 N N . ARG A 1 102 ? 0.701 -4.975 6.841 1.00 95.69 102 ARG A N 1
ATOM 739 C CA . ARG A 1 102 ? 0.492 -6.429 6.897 1.00 95.69 102 ARG A CA 1
ATOM 740 C C . ARG A 1 102 ? -0.983 -6.751 7.051 1.00 95.69 102 ARG A C 1
ATOM 742 O O . ARG A 1 102 ? -1.713 -6.014 7.707 1.00 95.69 102 ARG A O 1
ATOM 749 N N . ARG A 1 103 ? -1.409 -7.883 6.498 1.00 93.00 103 ARG A N 1
ATOM 750 C CA . ARG A 1 103 ? -2.738 -8.448 6.751 1.00 93.00 103 ARG A CA 1
ATOM 751 C C . ARG A 1 103 ? -2.641 -9.616 7.732 1.00 93.00 103 ARG A C 1
ATOM 753 O O . ARG A 1 103 ? -1.773 -10.470 7.574 1.00 93.00 103 ARG A O 1
ATOM 760 N N . ALA A 1 104 ? -3.550 -9.674 8.703 1.00 90.56 104 ALA A N 1
ATOM 761 C CA . ALA A 1 104 ? -3.721 -10.818 9.601 1.00 90.56 104 ALA A CA 1
ATOM 762 C C . ALA A 1 104 ? -5.213 -11.155 9.722 1.00 90.56 104 ALA A C 1
ATOM 764 O O . ALA A 1 104 ? -5.948 -10.500 10.460 1.00 90.56 104 ALA A O 1
ATOM 765 N N . GLY A 1 105 ? -5.671 -12.150 8.956 1.00 89.19 105 GLY A N 1
ATOM 766 C CA . GLY A 1 105 ? -7.102 -12.422 8.802 1.00 89.19 105 GLY A CA 1
ATOM 767 C C . GLY A 1 105 ? -7.825 -11.188 8.259 1.00 89.19 105 GLY A C 1
ATOM 768 O O . GLY A 1 105 ? -7.467 -10.673 7.198 1.00 89.19 105 GLY A O 1
ATOM 769 N N . ASP A 1 106 ? -8.789 -10.679 9.018 1.00 88.19 106 ASP A N 1
ATOM 770 C CA . ASP A 1 106 ? -9.537 -9.472 8.657 1.00 88.19 106 ASP A CA 1
ATOM 771 C C . ASP A 1 106 ? -8.876 -8.180 9.145 1.00 88.19 106 ASP A C 1
ATOM 773 O O . ASP A 1 106 ? -9.403 -7.102 8.920 1.00 88.19 106 ASP A O 1
ATOM 777 N N . LEU A 1 107 ? -7.715 -8.247 9.796 1.00 91.56 107 LEU A N 1
ATOM 778 C CA . LEU A 1 107 ? -7.007 -7.065 10.280 1.00 91.56 107 LEU A CA 1
ATOM 779 C C . LEU A 1 107 ? -6.015 -6.545 9.245 1.00 91.56 107 LEU A C 1
ATOM 781 O O . LEU A 1 107 ? -5.299 -7.326 8.610 1.00 91.56 107 LEU A O 1
ATOM 785 N N . VAL A 1 108 ? -5.895 -5.220 9.172 1.00 93.94 108 VAL A N 1
ATOM 786 C CA . VAL A 1 108 ? -4.736 -4.558 8.566 1.00 93.94 108 VAL A CA 1
ATOM 787 C C . VAL A 1 108 ? -3.893 -3.966 9.687 1.00 93.94 108 VAL A C 1
ATOM 789 O O . VAL A 1 108 ? -4.356 -3.145 10.472 1.00 93.94 108 VAL A O 1
ATOM 792 N N . LEU A 1 109 ? -2.648 -4.410 9.781 1.00 95.44 109 LEU A N 1
ATOM 793 C CA . LEU A 1 109 ? -1.670 -3.907 10.728 1.00 95.44 109 LEU A CA 1
ATOM 794 C C . LEU A 1 109 ? -0.749 -2.948 9.992 1.00 95.44 109 LEU A C 1
ATOM 796 O O . LEU A 1 109 ? -0.177 -3.298 8.956 1.00 95.44 109 LEU A O 1
ATOM 800 N N . THR A 1 110 ? -0.577 -1.759 10.547 1.00 95.19 110 THR A N 1
ATOM 801 C CA . THR A 1 110 ? 0.379 -0.779 10.045 1.00 95.19 110 THR A CA 1
ATOM 802 C C . THR A 1 110 ? 1.428 -0.511 11.099 1.00 95.19 110 THR A C 1
ATOM 804 O O . THR A 1 110 ? 1.121 -0.452 12.288 1.00 95.19 110 THR A O 1
ATOM 807 N N . MET A 1 111 ? 2.665 -0.336 10.661 1.00 95.00 111 MET A N 1
ATOM 808 C CA . MET A 1 111 ? 3.744 0.142 11.511 1.00 95.00 111 MET A CA 1
ATOM 809 C C . MET A 1 111 ? 4.215 1.487 10.992 1.00 95.00 111 MET A C 1
ATOM 811 O O . MET A 1 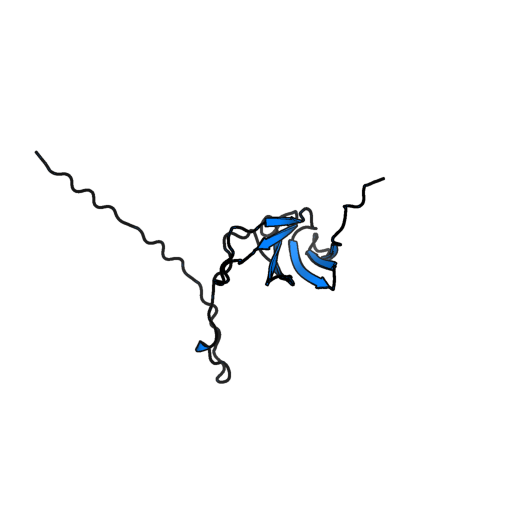111 ? 4.258 1.705 9.776 1.00 95.00 111 MET A O 1
ATOM 815 N N . SER A 1 112 ? 4.565 2.362 11.921 1.00 92.25 112 SER A N 1
ATOM 816 C CA . SER A 1 112 ? 5.006 3.713 11.618 1.00 92.25 112 SER A CA 1
ATOM 817 C C . SER A 1 112 ? 5.998 4.235 12.643 1.00 92.25 112 SER A C 1
ATOM 819 O O . SER A 1 112 ? 5.882 3.900 13.821 1.00 92.25 112 SER A O 1
ATOM 821 N N . ASP A 1 113 ? 6.908 5.113 12.229 1.00 90.12 113 ASP A N 1
ATOM 822 C CA . ASP A 1 113 ? 7.719 5.914 13.147 1.00 90.12 113 ASP A CA 1
ATOM 823 C C . ASP A 1 113 ? 7.035 7.252 13.468 1.00 90.12 113 ASP A C 1
ATOM 825 O O . ASP A 1 113 ? 6.932 8.139 12.612 1.00 90.12 113 ASP A O 1
ATOM 829 N N . ASN A 1 114 ? 6.618 7.424 14.725 1.00 87.38 114 ASN A N 1
ATOM 830 C CA . ASN A 1 114 ? 5.970 8.635 15.226 1.00 87.38 114 ASN A CA 1
ATOM 831 C C . ASN A 1 114 ? 6.925 9.509 16.060 1.00 87.38 114 ASN A C 1
ATOM 833 O O . ASN A 1 114 ? 6.632 9.865 17.197 1.00 87.38 114 ASN A O 1
ATOM 837 N N . GLY A 1 115 ? 8.095 9.850 15.521 1.00 86.31 115 GLY A N 1
ATOM 838 C CA . GLY A 1 115 ? 9.025 10.761 16.211 1.00 86.31 115 GLY A CA 1
ATOM 839 C C . GLY A 1 115 ? 10.128 10.063 16.964 1.00 86.31 115 GLY A C 1
ATOM 840 O O . GLY A 1 115 ? 10.502 10.538 18.029 1.00 86.31 115 GLY A O 1
ATOM 841 N N . GLY A 1 116 ? 10.628 8.941 16.445 1.00 88.31 116 GLY A N 1
ATOM 842 C CA . GLY A 1 116 ? 11.472 8.039 17.224 1.00 88.31 116 GLY A CA 1
ATOM 843 C C . GLY A 1 116 ? 10.664 7.203 18.219 1.00 88.31 116 GLY A C 1
ATOM 844 O O . GLY A 1 116 ? 11.246 6.545 19.074 1.00 88.31 116 GLY A O 1
ATOM 845 N N . GLN A 1 117 ? 9.332 7.230 18.113 1.00 91.56 117 GLN A N 1
ATOM 846 C CA . GLN A 1 117 ? 8.403 6.408 18.884 1.00 91.56 117 GLN A CA 1
ATOM 847 C C . GLN A 1 117 ? 7.642 5.512 17.901 1.00 91.56 117 GLN A C 1
ATOM 849 O O . GLN A 1 117 ? 6.622 5.937 17.351 1.00 91.56 117 GLN A O 1
ATOM 854 N N . PRO A 1 118 ? 8.147 4.305 17.592 1.00 92.44 118 PRO A N 1
ATOM 855 C CA . PRO A 1 118 ? 7.463 3.393 16.689 1.00 92.44 118 PRO A CA 1
ATOM 856 C C . PRO A 1 118 ? 6.102 2.970 17.246 1.00 92.44 118 PRO A C 1
ATOM 858 O O . PRO A 1 118 ? 5.982 2.595 18.412 1.00 92.44 118 PRO A O 1
ATOM 861 N N . VAL A 1 119 ? 5.077 3.004 16.400 1.00 94.31 119 VAL A N 1
ATOM 862 C CA . VAL A 1 119 ? 3.701 2.629 16.744 1.00 94.31 119 VAL A CA 1
ATOM 863 C C . VAL A 1 119 ? 3.221 1.542 15.792 1.00 94.31 119 VAL A C 1
ATOM 865 O O . VAL A 1 119 ? 3.504 1.582 14.593 1.00 94.31 119 VAL A O 1
ATOM 868 N N . ILE A 1 120 ? 2.468 0.585 16.334 1.00 95.38 120 ILE A N 1
ATOM 869 C CA . ILE A 1 120 ? 1.671 -0.366 15.560 1.00 95.38 120 ILE A CA 1
ATOM 870 C C . ILE A 1 120 ? 0.207 0.051 15.682 1.00 95.38 120 ILE A C 1
ATOM 872 O O . ILE A 1 120 ? -0.317 0.160 16.790 1.00 95.38 120 ILE A O 1
ATOM 876 N N . SER A 1 121 ? -0.463 0.265 14.553 1.00 94.00 121 SER A N 1
ATOM 877 C CA . SER A 1 121 ? -1.909 0.490 14.505 1.00 94.00 121 SER A CA 1
ATOM 878 C C . SER A 1 121 ? -2.604 -0.739 13.930 1.00 94.00 121 SER A C 1
ATOM 880 O O . SER A 1 121 ? -2.104 -1.380 13.005 1.00 94.00 121 SER A O 1
ATOM 882 N N . VAL A 1 122 ? -3.763 -1.076 14.495 1.00 94.12 122 VAL A N 1
ATOM 883 C CA . VAL A 1 122 ? -4.600 -2.190 14.041 1.00 94.12 122 VAL A CA 1
ATOM 884 C C . VAL A 1 122 ? -5.893 -1.618 13.486 1.00 94.12 122 VAL A C 1
ATOM 886 O O . VAL A 1 122 ? -6.709 -1.067 14.221 1.00 94.12 122 VAL A O 1
ATOM 889 N N . LEU A 1 123 ? -6.074 -1.769 12.183 1.00 91.19 123 LEU A N 1
ATOM 890 C CA . LEU A 1 123 ? -7.264 -1.368 11.454 1.00 91.19 123 LEU A CA 1
ATOM 891 C C . LEU A 1 123 ? -8.191 -2.579 11.345 1.00 91.19 123 LEU A C 1
ATOM 893 O O . LEU A 1 123 ? -7.780 -3.656 10.900 1.00 91.19 123 LEU A O 1
ATOM 897 N N . ARG A 1 124 ? -9.446 -2.391 11.752 1.00 87.44 124 ARG A N 1
ATOM 898 C CA . ARG A 1 124 ? -10.524 -3.366 11.573 1.00 87.44 124 ARG A CA 1
ATOM 899 C C . ARG A 1 124 ? -11.469 -2.853 10.48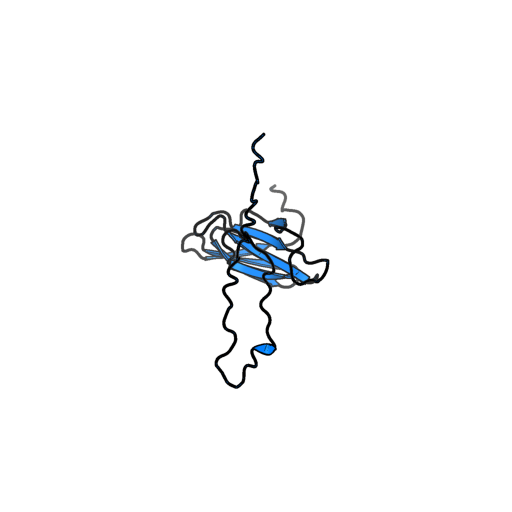5 1.00 87.44 124 ARG A C 1
ATOM 901 O O . ARG A 1 124 ? -11.947 -1.729 10.614 1.00 87.44 124 ARG A O 1
ATOM 908 N N . PRO A 1 125 ? -11.769 -3.646 9.449 1.00 68.56 125 PRO A N 1
ATOM 909 C CA . PRO A 1 125 ? -12.883 -3.387 8.553 1.00 68.56 125 PRO A CA 1
ATOM 910 C C . PRO A 1 125 ? -14.184 -3.388 9.366 1.00 68.56 125 PRO A C 1
ATOM 912 O O . PRO A 1 125 ? -14.495 -4.368 10.041 1.00 68.56 125 PRO A O 1
ATOM 915 N N . GLY A 1 126 ? -14.920 -2.281 9.348 1.00 64.56 126 GLY A N 1
ATOM 916 C CA . GLY A 1 126 ? -16.165 -2.119 10.098 1.00 64.56 126 GLY A CA 1
ATOM 917 C C . GLY A 1 126 ? -16.587 -0.654 10.179 1.00 64.56 126 GLY A C 1
ATOM 918 O O . GLY A 1 126 ? -15.803 0.233 9.842 1.00 64.56 126 GLY A O 1
ATOM 919 N N . ALA A 1 127 ? -17.827 -0.391 10.606 1.00 54.66 127 ALA A N 1
ATOM 920 C CA . ALA A 1 127 ? -18.271 0.972 10.889 1.00 54.66 127 ALA A CA 1
ATOM 921 C C . ALA A 1 127 ? -17.299 1.624 11.886 1.00 54.66 127 ALA A C 1
ATOM 923 O O . ALA A 1 127 ? -16.929 0.995 12.879 1.00 54.66 127 ALA A O 1
ATOM 924 N N . ASN A 1 128 ? -16.872 2.861 11.607 1.00 50.22 128 ASN A N 1
ATOM 925 C CA . ASN A 1 128 ? -16.075 3.651 12.545 1.00 50.22 128 ASN A CA 1
ATOM 926 C C . ASN A 1 128 ? -16.719 3.567 13.938 1.00 50.22 128 ASN A C 1
ATOM 928 O O . ASN A 1 128 ? -17.948 3.672 14.009 1.00 50.22 128 ASN A O 1
ATOM 932 N N . PRO A 1 129 ? -15.949 3.419 15.033 1.00 46.28 129 PRO A N 1
ATOM 933 C CA . PRO A 1 129 ? -16.494 3.653 16.359 1.00 46.28 129 PRO A CA 1
ATOM 934 C C . PRO A 1 129 ? -17.118 5.046 16.342 1.00 46.28 129 PRO A C 1
ATOM 936 O O . PRO A 1 129 ? -16.415 6.047 16.193 1.00 46.28 129 PRO A O 1
ATOM 939 N N . THR A 1 130 ? -18.444 5.116 16.403 1.00 41.16 130 THR A N 1
ATOM 940 C CA . THR A 1 130 ? -19.132 6.372 16.665 1.00 41.16 130 THR A CA 1
ATOM 941 C C . THR A 1 130 ? -18.625 6.835 18.016 1.00 41.16 130 THR A C 1
ATOM 943 O O . THR A 1 130 ? -18.835 6.145 19.013 1.00 41.16 130 THR A O 1
ATOM 946 N N . ALA A 1 131 ? -17.894 7.949 18.029 1.00 39.66 131 ALA A N 1
ATOM 947 C CA . ALA A 1 131 ? -17.556 8.626 19.266 1.00 39.66 131 ALA A CA 1
ATOM 948 C C . ALA A 1 131 ? -18.873 8.906 20.006 1.00 39.66 131 ALA A C 1
ATOM 950 O O . ALA A 1 131 ? -19.745 9.588 19.466 1.00 39.66 131 ALA A O 1
ATOM 951 N N . THR A 1 132 ? -19.038 8.289 21.173 1.00 37.69 132 THR A N 1
ATOM 952 C CA . THR A 1 132 ? -20.065 8.642 22.161 1.00 37.69 132 THR A CA 1
ATOM 953 C C . THR A 1 132 ? -19.620 9.853 22.950 1.00 37.69 132 THR A C 1
ATOM 955 O O . THR A 1 132 ? -18.426 9.854 23.336 1.00 37.69 132 THR A O 1
#